Protein AF-A0A960JLI1-F1 (afdb_monomer_lite)

Structure (mmCIF, N/CA/C/O backbone):
data_AF-A0A960JLI1-F1
#
_entry.id   AF-A0A960JLI1-F1
#
loop_
_atom_site.group_PDB
_atom_site.id
_atom_site.type_symbol
_atom_site.label_atom_id
_atom_site.label_alt_id
_atom_site.label_comp_id
_atom_site.label_asym_id
_atom_site.label_entity_id
_atom_site.label_seq_id
_atom_site.pdbx_PDB_ins_code
_atom_site.Cartn_x
_atom_site.Cartn_y
_atom_site.Cartn_z
_atom_site.occupancy
_atom_site.B_iso_or_equiv
_atom_site.auth_seq_id
_atom_site.auth_comp_id
_atom_site.auth_asym_id
_atom_site.auth_atom_id
_atom_site.pdbx_PDB_model_num
ATOM 1 N N . GLN A 1 1 ? -18.432 -1.473 3.484 1.00 90.94 1 GLN A N 1
ATOM 2 C CA . GLN A 1 1 ? -17.005 -1.379 3.118 1.00 90.94 1 GLN A CA 1
ATOM 3 C C . GLN A 1 1 ? -16.657 0.097 3.051 1.00 90.94 1 GLN A C 1
ATOM 5 O O . GLN A 1 1 ? -17.501 0.868 2.609 1.00 90.94 1 GLN A O 1
ATOM 10 N N . PHE A 1 2 ? -15.477 0.480 3.522 1.00 97.31 2 PHE A N 1
ATOM 11 C CA . PHE A 1 2 ? -14.957 1.843 3.510 1.00 97.31 2 PHE A CA 1
ATOM 12 C C . PHE A 1 2 ? -13.487 1.799 3.083 1.00 97.31 2 PHE A C 1
ATOM 14 O O . PHE A 1 2 ? -12.751 0.930 3.547 1.00 97.31 2 PHE A O 1
ATOM 21 N N . VAL A 1 3 ? -13.070 2.697 2.192 1.00 97.75 3 VAL A N 1
ATOM 22 C CA . VAL A 1 3 ? -11.710 2.718 1.639 1.00 97.75 3 VAL A CA 1
ATOM 23 C C . VAL A 1 3 ? -11.075 4.068 1.936 1.00 97.75 3 VAL A C 1
ATOM 25 O O . VAL A 1 3 ? -11.608 5.099 1.538 1.00 97.75 3 VAL A O 1
ATOM 28 N N . PHE A 1 4 ? -9.930 4.050 2.612 1.00 97.62 4 PHE A N 1
ATOM 29 C CA . PHE A 1 4 ? -9.088 5.228 2.793 1.00 97.62 4 PHE A CA 1
ATOM 30 C C . PHE A 1 4 ? -8.114 5.312 1.617 1.00 97.62 4 PHE A C 1
ATOM 32 O O . PHE A 1 4 ? -7.241 4.457 1.507 1.00 97.62 4 PHE A O 1
ATOM 39 N N . THR A 1 5 ? -8.267 6.282 0.719 1.00 96.25 5 THR A N 1
ATOM 40 C CA . THR A 1 5 ? -7.408 6.442 -0.470 1.00 96.25 5 THR A CA 1
ATOM 41 C C . THR A 1 5 ? -6.316 7.482 -0.242 1.00 96.25 5 THR A C 1
ATOM 43 O O . THR A 1 5 ? -6.453 8.329 0.642 1.00 96.25 5 THR A O 1
ATOM 46 N N . GLU A 1 6 ? -5.245 7.416 -1.039 1.00 94.75 6 GLU A N 1
ATOM 47 C CA . GLU A 1 6 ? -4.133 8.381 -0.984 1.00 94.75 6 GLU A CA 1
ATOM 48 C C . GLU A 1 6 ? -3.463 8.450 0.401 1.00 94.75 6 GLU A C 1
ATOM 50 O O . GLU A 1 6 ? -3.043 9.499 0.879 1.00 94.75 6 GLU A O 1
ATOM 55 N N . GLN A 1 7 ? -3.412 7.311 1.099 1.00 94.38 7 GLN A N 1
ATOM 56 C CA . GLN A 1 7 ? -2.855 7.238 2.447 1.00 94.38 7 GLN A CA 1
ATOM 57 C C . GLN A 1 7 ? -1.467 6.594 2.462 1.00 94.38 7 GLN A C 1
ATOM 59 O O . GLN A 1 7 ? -1.176 5.667 1.703 1.00 94.38 7 GLN A O 1
ATOM 64 N N . GLY A 1 8 ? -0.647 7.019 3.424 1.00 92.50 8 GLY A N 1
ATOM 65 C CA . GLY A 1 8 ? 0.455 6.200 3.930 1.00 92.50 8 GLY A CA 1
ATOM 66 C C . GLY A 1 8 ? -0.058 5.036 4.787 1.00 92.50 8 GLY A C 1
ATOM 67 O O . GLY A 1 8 ? -1.233 4.980 5.155 1.00 92.50 8 GLY A O 1
ATOM 68 N N . THR A 1 9 ? 0.838 4.120 5.143 1.00 96.06 9 THR A N 1
ATOM 69 C CA . THR A 1 9 ? 0.504 2.929 5.949 1.00 96.06 9 THR A CA 1
ATOM 70 C C . THR A 1 9 ? 0.928 3.086 7.413 1.00 96.06 9 THR A C 1
ATOM 72 O O . THR A 1 9 ? 0.290 2.524 8.302 1.00 96.06 9 THR A O 1
ATOM 75 N N . ALA A 1 10 ? 1.948 3.906 7.695 1.00 95.44 10 ALA A N 1
ATOM 76 C CA . ALA A 1 10 ? 2.583 3.984 9.014 1.00 95.44 10 ALA A CA 1
ATOM 77 C C . ALA A 1 10 ? 1.676 4.414 10.178 1.00 95.44 10 ALA A C 1
ATOM 79 O O . ALA A 1 10 ? 1.891 3.981 11.307 1.00 95.44 10 ALA A O 1
ATOM 80 N N . TRP A 1 11 ? 0.668 5.251 9.929 1.00 95.62 11 TRP A N 1
ATOM 81 C CA . TRP A 1 11 ? -0.189 5.795 10.991 1.00 95.62 11 TRP A CA 1
ATOM 82 C C . TRP A 1 11 ? -1.106 4.739 11.623 1.00 95.62 11 TRP A C 1
ATOM 84 O O . TRP A 1 11 ? -1.532 4.875 12.768 1.00 95.62 11 TRP A O 1
ATOM 94 N N . LEU A 1 12 ? -1.439 3.692 10.869 1.00 97.00 12 LEU A N 1
ATOM 95 C CA . LEU A 1 12 ? -2.590 2.856 11.170 1.00 97.00 12 LEU A CA 1
ATOM 96 C C . LEU A 1 12 ? -2.368 1.869 12.331 1.00 97.00 12 LEU A C 1
ATOM 98 O O . LEU A 1 12 ? -3.254 1.801 13.187 1.00 97.00 12 LEU A O 1
ATOM 102 N N . PRO A 1 13 ? -1.250 1.115 12.425 1.00 96.75 13 PRO A N 1
ATOM 103 C CA . PRO A 1 13 ? -1.078 0.146 13.512 1.00 96.75 13 PRO A CA 1
ATOM 104 C C . PRO A 1 13 ? -1.131 0.784 14.906 1.00 96.75 13 PRO A C 1
ATOM 106 O O . PRO A 1 13 ? -1.788 0.263 15.814 1.00 96.75 13 PRO A O 1
ATOM 109 N N . GLU A 1 14 ? -0.475 1.936 15.071 1.00 96.75 14 GLU A N 1
ATOM 110 C CA . GLU A 1 14 ? -0.496 2.687 16.328 1.00 96.75 14 GLU A CA 1
ATOM 111 C C . GLU A 1 14 ? -1.895 3.242 16.609 1.00 96.75 14 GLU A C 1
ATOM 113 O O . GLU A 1 14 ? -2.407 3.084 17.719 1.00 96.75 14 GLU A O 1
ATOM 118 N N . GLU A 1 15 ? -2.550 3.832 15.603 1.00 97.38 15 GLU A N 1
ATOM 119 C CA . GLU A 1 15 ? -3.882 4.411 15.769 1.00 97.38 15 GLU A CA 1
ATOM 120 C C . GLU A 1 15 ? -4.916 3.362 16.182 1.00 97.38 15 GLU A C 1
ATOM 122 O O . GLU A 1 15 ? -5.662 3.572 17.136 1.00 97.38 15 GLU A O 1
ATOM 127 N N . ILE A 1 16 ? -4.939 2.205 15.518 1.00 96.56 16 ILE A N 1
ATOM 128 C CA . ILE A 1 16 ? -5.865 1.120 15.858 1.00 96.56 16 ILE A CA 1
ATOM 129 C C . ILE A 1 16 ? -5.610 0.617 17.280 1.00 96.56 16 ILE A C 1
ATOM 131 O O . ILE A 1 16 ? -6.558 0.457 18.049 1.00 96.56 16 ILE A O 1
ATOM 135 N N . THR A 1 17 ? -4.343 0.450 17.670 1.00 95.50 17 THR A N 1
ATOM 136 C CA . THR A 1 17 ? -3.976 0.054 19.039 1.00 95.50 17 THR A CA 1
ATOM 137 C C . THR A 1 17 ? -4.453 1.084 20.066 1.00 95.50 17 THR A C 1
ATOM 139 O O . THR A 1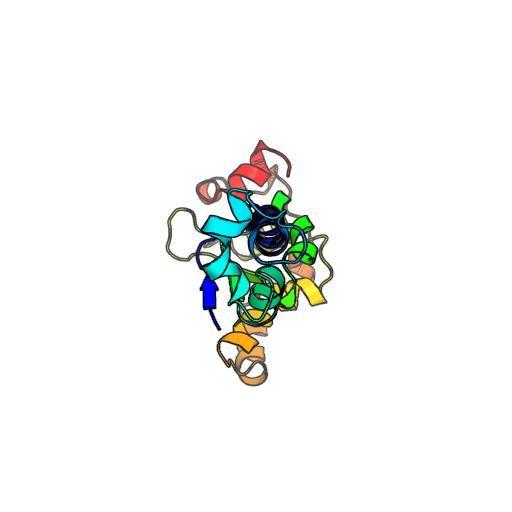 17 ? -5.019 0.730 21.104 1.00 95.50 17 THR A O 1
ATOM 142 N N . ARG A 1 18 ? -4.275 2.374 19.768 1.00 94.50 18 ARG A N 1
ATOM 143 C CA . ARG A 1 18 ? -4.712 3.482 20.620 1.00 94.50 18 ARG A CA 1
ATOM 144 C C . ARG A 1 18 ? -6.233 3.530 20.757 1.00 94.50 18 ARG A C 1
ATOM 146 O O . ARG A 1 18 ? -6.746 3.700 21.864 1.00 94.50 18 ARG A O 1
ATOM 153 N N . LEU A 1 19 ? -6.960 3.362 19.657 1.00 93.19 19 LEU A N 1
ATOM 154 C CA . LEU A 1 19 ? -8.421 3.348 19.655 1.00 93.19 19 LEU A CA 1
ATOM 155 C C . LEU A 1 19 ? -8.972 2.140 20.420 1.00 93.19 19 LEU A C 1
ATOM 157 O O . LEU A 1 19 ? -9.905 2.302 21.206 1.00 93.19 19 LEU A O 1
ATOM 161 N N . ASP A 1 20 ? -8.374 0.958 20.266 1.00 91.88 20 ASP A N 1
ATOM 162 C CA . ASP A 1 20 ? -8.728 -0.236 21.041 1.00 91.88 20 ASP A CA 1
ATOM 163 C C . ASP A 1 20 ? -8.491 -0.032 22.542 1.00 91.88 20 ASP A C 1
ATOM 165 O O . ASP A 1 20 ? -9.350 -0.388 23.356 1.00 91.88 20 ASP A O 1
ATOM 169 N N . TYR A 1 21 ? -7.367 0.590 22.917 1.00 88.12 21 TYR A N 1
ATOM 170 C CA . TYR A 1 21 ? -7.082 0.962 24.303 1.00 88.12 21 TYR A CA 1
ATOM 171 C C . TYR A 1 21 ? -8.176 1.870 24.873 1.00 88.12 21 TYR A C 1
ATOM 173 O O . TYR A 1 21 ? -8.720 1.576 25.939 1.00 88.12 21 TYR A O 1
ATOM 181 N N . TYR A 1 22 ? -8.545 2.943 24.166 1.00 84.88 22 TYR A N 1
ATOM 182 C CA . TYR A 1 22 ? -9.595 3.850 24.632 1.00 84.88 22 TYR A CA 1
ATOM 183 C C . TYR A 1 22 ? -10.969 3.189 24.650 1.00 84.88 22 TYR A C 1
ATOM 185 O O . TYR A 1 22 ? -11.717 3.385 25.603 1.00 84.88 22 TYR A O 1
ATOM 193 N N . HIS A 1 23 ? -11.300 2.365 23.660 1.00 85.38 23 HIS A N 1
ATOM 194 C CA . HIS A 1 23 ? -12.552 1.619 23.660 1.00 85.38 23 HIS A CA 1
ATOM 195 C C . HIS A 1 23 ? -12.655 0.706 24.894 1.00 85.38 23 HIS A C 1
ATOM 197 O O . HIS A 1 23 ? -13.663 0.739 25.597 1.00 85.38 23 HIS A O 1
ATOM 203 N N . LEU A 1 24 ? -11.591 -0.030 25.231 1.00 81.75 24 LEU A N 1
ATOM 204 C CA . LEU A 1 24 ? -11.543 -0.880 26.425 1.00 81.75 24 LEU A CA 1
ATOM 205 C C . LEU A 1 24 ? -11.571 -0.077 27.732 1.00 81.75 24 LEU A C 1
ATOM 207 O O . LEU A 1 24 ? -12.296 -0.425 28.667 1.00 81.75 24 LEU A O 1
ATOM 211 N N . ARG A 1 25 ? -10.770 0.990 27.812 1.00 75.81 25 ARG A N 1
ATOM 212 C CA . ARG A 1 25 ? -10.595 1.797 29.025 1.00 75.81 25 ARG A CA 1
ATOM 213 C C . ARG A 1 25 ? -11.822 2.648 29.345 1.00 75.81 25 ARG A C 1
ATOM 215 O O . ARG A 1 25 ? -12.136 2.816 30.521 1.00 75.81 25 ARG A O 1
ATOM 222 N N . LEU A 1 26 ? -12.481 3.189 28.320 1.00 75.38 26 LEU A N 1
ATOM 223 C CA . LEU A 1 26 ? -13.605 4.117 28.452 1.00 75.38 26 LEU A CA 1
ATOM 224 C C . LEU A 1 26 ? -14.965 3.414 28.348 1.00 75.38 26 LEU A C 1
ATOM 226 O O . LEU A 1 26 ? -15.888 3.789 29.059 1.00 75.38 26 LEU A O 1
ATOM 230 N N . GLY A 1 27 ? -15.101 2.414 27.475 1.00 68.62 27 GLY A N 1
ATOM 231 C CA . GLY A 1 27 ? -16.375 1.735 27.210 1.00 68.62 27 GLY A CA 1
ATOM 232 C C . GLY A 1 27 ? -16.605 0.440 27.997 1.00 68.62 27 GLY A C 1
ATOM 233 O O . GLY A 1 27 ? -17.714 -0.086 27.963 1.00 68.62 27 GLY A O 1
ATOM 234 N N . GLY A 1 28 ? -15.583 -0.096 28.678 1.00 64.81 28 GLY A N 1
ATOM 235 C CA . GLY A 1 28 ? -15.614 -1.427 29.296 1.00 64.81 28 GLY A CA 1
ATOM 236 C C . GLY A 1 28 ? -15.447 -1.460 30.821 1.00 64.81 28 GLY A C 1
ATOM 237 O O . GLY A 1 28 ? -15.396 -0.440 31.505 1.00 64.81 28 GLY A O 1
ATOM 238 N N . SER A 1 29 ? -15.287 -2.674 31.360 1.00 58.06 29 SER A N 1
ATOM 239 C CA . SER A 1 29 ? -15.117 -2.988 32.793 1.00 58.06 29 SER A CA 1
ATOM 240 C C . SER A 1 29 ? -13.858 -2.402 33.455 1.00 58.06 29 SER A C 1
ATOM 242 O O . SER A 1 29 ? -13.622 -2.638 34.637 1.00 58.06 29 SER A O 1
ATOM 244 N N . GLY A 1 30 ? -13.025 -1.678 32.701 1.00 57.56 30 GLY A N 1
ATOM 245 C CA . GLY A 1 30 ? -11.838 -0.988 33.204 1.00 57.56 30 GLY A CA 1
ATOM 246 C C . GLY A 1 30 ? -12.124 0.391 33.806 1.00 57.56 30 GLY A C 1
ATOM 247 O O . GLY A 1 30 ? -11.269 0.921 34.519 1.00 57.56 30 GLY A O 1
ATOM 248 N N . ALA A 1 31 ? -13.294 0.982 33.548 1.00 62.25 31 ALA A N 1
ATOM 249 C CA . ALA A 1 31 ? -13.665 2.271 34.119 1.00 62.25 31 ALA A CA 1
ATOM 250 C C . ALA A 1 31 ? -14.010 2.116 35.611 1.00 62.25 31 ALA A C 1
ATOM 252 O O . ALA A 1 31 ? -14.944 1.406 35.984 1.00 62.25 31 ALA A O 1
ATOM 253 N N . ALA A 1 32 ? -13.253 2.788 36.481 1.00 63.06 32 ALA A N 1
ATOM 254 C CA . ALA A 1 32 ? -13.592 2.856 37.896 1.00 63.06 32 ALA A CA 1
ATOM 255 C C . ALA A 1 32 ? -14.796 3.789 38.092 1.00 63.06 32 ALA A C 1
ATOM 257 O O . ALA A 1 32 ? -14.878 4.854 37.475 1.00 63.06 32 ALA A O 1
ATOM 258 N N . SER A 1 33 ? -15.720 3.411 38.978 1.00 64.38 33 SER A N 1
ATOM 259 C CA . SER A 1 33 ? -16.857 4.268 39.329 1.00 64.38 33 SER A CA 1
ATOM 260 C C . SER A 1 33 ? -16.371 5.656 39.770 1.00 64.38 33 SER A C 1
ATOM 262 O O . SER A 1 33 ? -15.496 5.767 40.629 1.00 64.38 33 SER A O 1
ATOM 264 N N . GLY A 1 34 ? -16.920 6.714 39.163 1.00 65.94 34 GLY A N 1
ATOM 265 C CA . GLY A 1 34 ? -16.569 8.108 39.460 1.00 65.94 34 GLY A CA 1
ATOM 266 C C . GLY A 1 34 ? -15.407 8.694 38.650 1.00 65.94 34 GLY A C 1
ATOM 267 O O . GLY A 1 34 ? -15.111 9.878 38.810 1.00 65.94 34 GLY A O 1
ATOM 268 N N . SER A 1 35 ? -14.774 7.920 37.768 1.00 69.94 35 SER A N 1
ATOM 269 C CA . SER A 1 35 ? -13.723 8.428 36.886 1.00 69.94 35 SER A CA 1
ATOM 270 C C . SER A 1 35 ? -14.298 9.235 35.704 1.00 69.94 35 SER A C 1
ATOM 272 O O . SER A 1 35 ? -15.498 9.170 35.412 1.00 69.94 35 SER A O 1
ATOM 274 N N . GLN A 1 36 ? -13.462 10.019 35.012 1.00 63.69 36 GLN A N 1
ATOM 275 C CA . GLN A 1 36 ? -13.901 10.748 33.809 1.00 63.69 36 GLN A CA 1
ATOM 276 C C . GLN A 1 36 ? -14.341 9.773 32.707 1.00 63.69 36 GLN A C 1
ATOM 278 O O . GLN A 1 36 ? -15.317 10.010 32.003 1.00 63.69 36 GLN A O 1
ATOM 283 N N . GLU A 1 37 ? -13.668 8.632 32.622 1.00 67.62 37 GLU A N 1
ATOM 284 C CA . GLU A 1 37 ? -13.940 7.536 31.699 1.00 67.62 37 GLU A CA 1
ATOM 285 C C . GLU A 1 37 ? -15.368 6.993 31.846 1.00 67.62 37 GLU A C 1
ATOM 287 O O . GLU A 1 37 ? -16.065 6.844 30.846 1.00 67.62 37 GLU A O 1
ATOM 292 N N . ALA A 1 38 ? -15.858 6.826 33.081 1.00 64.44 38 ALA A N 1
ATOM 293 C CA . ALA A 1 38 ? -17.241 6.422 33.345 1.00 64.44 38 ALA A CA 1
ATOM 294 C C . ALA A 1 38 ? -18.285 7.480 32.924 1.00 64.44 38 ALA A C 1
ATOM 296 O O . ALA A 1 38 ? -19.451 7.145 32.731 1.00 64.44 38 ALA A O 1
ATOM 297 N N . ARG A 1 39 ? -17.888 8.756 32.787 1.00 67.00 39 ARG A N 1
ATOM 298 C CA . ARG A 1 39 ? -18.775 9.865 32.383 1.00 67.00 39 ARG A CA 1
ATOM 299 C C . ARG A 1 39 ? -18.763 10.147 30.881 1.00 67.00 39 ARG A C 1
ATOM 301 O O . ARG A 1 39 ? -19.789 10.550 30.347 1.00 67.00 39 ARG A O 1
ATOM 308 N N . PHE A 1 40 ? -17.629 9.957 30.206 1.00 69.19 40 PHE A N 1
ATOM 309 C CA . PHE A 1 40 ? -17.462 10.282 28.780 1.00 69.19 40 PHE A CA 1
ATOM 310 C C . PHE A 1 40 ? -17.427 9.047 27.862 1.00 69.19 40 PHE A C 1
ATOM 312 O O . PHE A 1 40 ? -17.455 9.187 26.642 1.00 69.19 40 PHE A O 1
ATOM 319 N N . GLY A 1 41 ? -17.384 7.837 28.427 1.00 67.56 41 GLY A N 1
ATOM 320 C CA . GLY A 1 41 ? -17.269 6.579 27.688 1.00 67.56 41 GLY A CA 1
ATOM 321 C C . GLY A 1 41 ? -18.583 5.942 27.227 1.00 67.56 41 GLY A C 1
ATOM 322 O O . GLY A 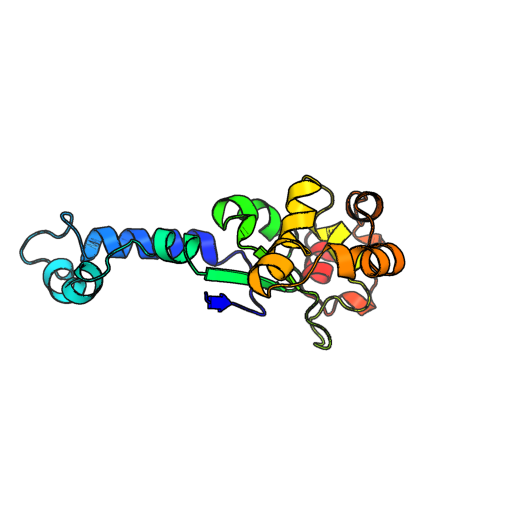1 41 ? -18.540 4.937 26.521 1.00 67.56 41 GLY A O 1
ATOM 323 N N . GLU A 1 42 ? -19.748 6.510 27.568 1.00 69.69 42 GLU A N 1
ATOM 324 C CA . GLU A 1 42 ? -21.060 5.914 27.248 1.00 69.69 42 GLU A CA 1
ATOM 325 C C . GLU A 1 42 ? -21.220 5.633 25.744 1.00 69.69 42 GLU A C 1
ATOM 327 O O . GLU A 1 42 ? -21.674 4.561 25.351 1.00 69.69 42 GLU A O 1
ATOM 332 N N . ALA A 1 43 ? -20.790 6.567 24.890 1.00 72.00 43 ALA A N 1
ATOM 333 C CA . ALA A 1 43 ? -20.844 6.396 23.440 1.00 72.00 43 ALA A CA 1
ATOM 334 C C . ALA A 1 43 ? -19.971 5.226 22.950 1.00 72.00 43 ALA A C 1
ATOM 336 O O . ALA A 1 43 ? -20.353 4.531 22.011 1.00 72.00 43 ALA A O 1
ATOM 337 N N . LEU A 1 44 ? -18.831 4.976 23.603 1.00 76.00 44 LEU A N 1
ATOM 338 C CA . LEU A 1 44 ? -17.917 3.885 23.257 1.00 76.00 44 LEU A CA 1
ATOM 339 C C . LEU A 1 44 ? -18.444 2.527 23.729 1.00 76.00 44 LEU A C 1
ATOM 341 O O . LEU A 1 44 ? -18.273 1.543 23.015 1.00 76.00 44 LEU A O 1
ATOM 345 N N . GLY A 1 45 ? -19.144 2.482 24.867 1.00 70.62 45 GLY A N 1
ATOM 346 C CA . GLY A 1 45 ? -19.816 1.276 25.365 1.00 70.62 45 GLY A CA 1
ATOM 347 C C . GLY A 1 45 ? -21.012 0.820 24.515 1.00 70.62 45 GLY A C 1
ATOM 348 O O . GLY A 1 45 ? -21.476 -0.306 24.661 1.00 70.62 45 GLY A O 1
ATOM 349 N N . ARG A 1 46 ? -21.512 1.669 23.603 1.00 81.19 46 ARG A N 1
ATOM 350 C CA . ARG A 1 46 ? -22.574 1.317 22.639 1.00 81.19 46 ARG A CA 1
ATOM 351 C C . ARG A 1 46 ? -22.049 0.636 21.373 1.00 81.19 46 ARG A C 1
ATOM 353 O O . ARG A 1 46 ? -22.850 0.144 20.578 1.00 81.19 46 ARG A O 1
ATOM 360 N N . LEU A 1 47 ? -20.736 0.638 21.147 1.00 87.00 47 LEU A N 1
ATOM 361 C CA . LEU A 1 47 ? -20.140 -0.042 20.002 1.00 87.00 47 LEU A CA 1
ATOM 362 C C . LEU A 1 47 ? -20.164 -1.555 20.229 1.00 87.00 47 LEU A C 1
ATOM 364 O O . LEU A 1 47 ? -19.794 -2.042 21.292 1.00 87.00 47 LEU A O 1
ATOM 368 N N . SER A 1 48 ? -20.593 -2.301 19.212 1.00 90.19 48 SER A N 1
ATOM 369 C CA . SER A 1 48 ? -20.717 -3.761 19.297 1.00 90.19 48 SER A CA 1
ATOM 370 C C . SER A 1 48 ? -19.387 -4.496 19.118 1.00 90.19 48 SER A C 1
ATOM 372 O O . SER A 1 48 ? -19.327 -5.694 19.366 1.00 90.19 48 SER A O 1
ATOM 374 N N . LEU A 1 49 ? -18.372 -3.809 18.593 1.00 92.50 49 LEU A N 1
ATOM 375 C CA . LEU A 1 49 ? -17.045 -4.327 18.277 1.00 92.50 49 LEU A CA 1
ATOM 376 C C . LEU A 1 49 ? -15.990 -3.285 18.665 1.00 92.50 49 LEU A C 1
ATOM 378 O O . LEU A 1 49 ? -16.282 -2.085 18.720 1.00 92.50 49 LEU A O 1
ATOM 382 N N . LYS A 1 50 ? -14.755 -3.737 18.862 1.00 93.25 50 LYS A N 1
ATOM 383 C CA . LYS A 1 50 ? -13.589 -2.867 18.997 1.00 93.25 50 LYS A CA 1
ATOM 384 C C . LYS A 1 50 ? -13.256 -2.189 17.660 1.00 93.25 50 LYS A C 1
ATOM 386 O O . LYS A 1 50 ? -13.581 -2.718 16.592 1.00 93.25 50 LYS A O 1
ATOM 391 N N . PRO A 1 51 ? -12.577 -1.033 17.682 1.00 95.00 51 PRO A N 1
ATOM 392 C CA . PRO A 1 51 ? -12.061 -0.383 16.478 1.00 95.00 51 PRO A CA 1
ATOM 393 C C . PRO A 1 51 ? -11.278 -1.316 15.535 1.00 95.00 51 PRO A C 1
ATOM 395 O O . PRO A 1 51 ? -11.555 -1.316 14.334 1.00 95.00 51 PRO A O 1
ATOM 398 N N . SER A 1 52 ? -10.384 -2.163 16.054 1.00 96.69 52 SER A N 1
ATOM 399 C CA . SER A 1 52 ? -9.636 -3.157 15.262 1.00 96.69 52 SER A CA 1
ATOM 400 C C . SER A 1 52 ? -10.534 -4.185 14.563 1.00 96.69 52 SER A C 1
ATOM 402 O O . SER A 1 52 ? -10.310 -4.546 13.408 1.00 96.69 52 SER A O 1
ATOM 404 N N . GLU A 1 53 ? -11.603 -4.621 15.222 1.00 96.75 53 GLU A N 1
ATOM 405 C CA . GLU A 1 53 ? -12.575 -5.560 14.659 1.00 96.75 53 GLU A CA 1
ATOM 406 C C . GLU A 1 53 ? -13.423 -4.894 13.569 1.00 96.75 53 GLU A C 1
ATOM 408 O O . GLU A 1 53 ? -13.718 -5.504 12.538 1.00 96.75 53 GLU A O 1
ATOM 413 N N . TYR A 1 54 ? -13.783 -3.618 13.742 1.00 97.19 54 TYR A N 1
ATOM 414 C CA . TYR A 1 54 ? -14.409 -2.855 12.666 1.00 97.19 54 TYR A CA 1
ATOM 415 C C . TYR A 1 54 ? -13.465 -2.672 11.477 1.00 97.19 54 TYR A C 1
ATOM 417 O O . TYR A 1 54 ? -13.923 -2.855 10.346 1.00 97.19 54 TYR A O 1
ATOM 425 N N . TRP A 1 55 ? -12.184 -2.367 11.714 1.00 97.81 55 TRP A N 1
ATOM 426 C CA . TRP A 1 55 ? -11.165 -2.290 10.665 1.00 97.81 55 TRP A CA 1
ATOM 427 C C . TRP A 1 55 ? -11.112 -3.593 9.863 1.00 97.81 55 TRP A C 1
ATOM 429 O O . TRP A 1 55 ? -11.389 -3.594 8.662 1.00 97.81 55 TRP A O 1
ATOM 439 N N . ALA A 1 56 ? -10.886 -4.714 10.553 1.00 96.38 56 ALA A N 1
ATOM 440 C CA . ALA A 1 56 ? -10.792 -6.036 9.946 1.00 96.38 56 ALA A CA 1
ATOM 441 C C . ALA A 1 56 ? -12.066 -6.437 9.187 1.00 96.38 56 ALA A C 1
ATOM 443 O O . ALA A 1 56 ? -11.992 -7.151 8.187 1.00 96.38 56 ALA A O 1
ATOM 444 N N . ARG A 1 57 ? -13.245 -5.985 9.628 1.00 96.44 57 ARG A N 1
ATOM 445 C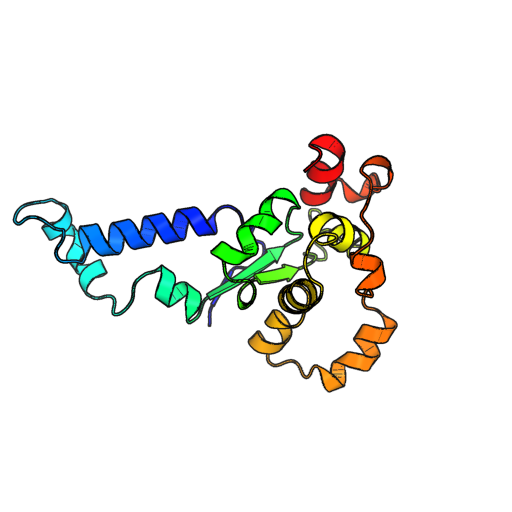 CA . ARG A 1 57 ? -14.520 -6.325 8.988 1.00 96.44 57 ARG A CA 1
ATOM 446 C C . ARG A 1 57 ? -14.783 -5.541 7.704 1.00 96.44 57 ARG A C 1
ATOM 448 O O . ARG A 1 57 ? -15.373 -6.089 6.771 1.00 96.44 57 ARG A O 1
ATOM 455 N N . GLN A 1 58 ? -14.471 -4.244 7.674 1.00 96.25 58 GLN A N 1
ATOM 456 C CA . GLN A 1 58 ? -15.064 -3.362 6.660 1.00 96.25 58 GLN A CA 1
ATOM 457 C C . GLN A 1 58 ? -14.187 -2.227 6.136 1.00 96.25 58 GLN A C 1
ATOM 459 O O . GLN A 1 58 ? -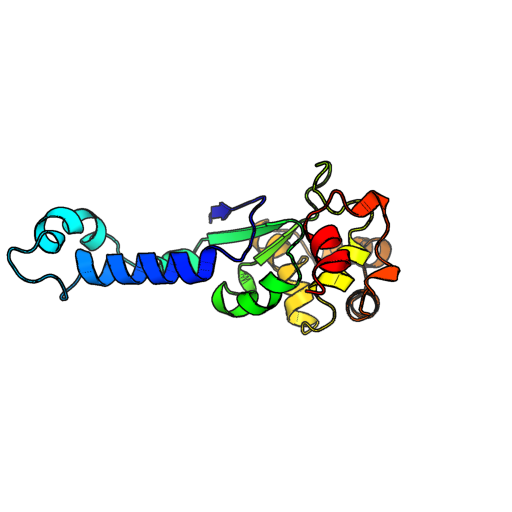14.686 -1.485 5.290 1.00 96.25 58 GLN A O 1
ATOM 464 N N . CYS A 1 59 ? -12.952 -2.068 6.602 1.00 98.19 59 CYS A N 1
ATOM 465 C CA . CYS A 1 59 ? -12.065 -1.004 6.136 1.00 98.19 59 CYS A CA 1
ATOM 466 C C . CYS A 1 59 ? -11.000 -1.552 5.183 1.00 98.19 59 CYS A C 1
ATOM 468 O O . CYS A 1 59 ? -10.601 -2.703 5.297 1.00 98.19 59 CYS A O 1
ATOM 470 N N . GLN A 1 60 ? -10.551 -0.735 4.237 1.00 98.31 60 GLN A N 1
ATOM 471 C CA . GLN A 1 60 ? -9.440 -1.033 3.333 1.00 98.31 60 GLN A CA 1
ATOM 472 C C . GLN A 1 60 ? -8.545 0.207 3.224 1.00 98.31 60 GLN A C 1
ATOM 474 O O . GLN A 1 60 ? -9.022 1.337 3.367 1.00 98.31 60 GLN A O 1
ATOM 479 N N . LEU A 1 61 ? -7.266 -0.004 2.935 1.00 98.12 61 LEU A N 1
ATOM 480 C CA . LEU A 1 61 ? -6.258 1.037 2.784 1.00 98.12 61 LEU A CA 1
ATOM 481 C C . LEU A 1 61 ? -5.767 1.083 1.336 1.00 98.12 61 LEU A C 1
ATOM 483 O O . LEU A 1 61 ? -5.078 0.175 0.886 1.00 98.12 61 LEU A O 1
ATOM 487 N N . GLY A 1 62 ? -6.091 2.150 0.617 1.00 97.62 62 GLY A N 1
ATOM 488 C CA . GLY A 1 62 ? -5.441 2.528 -0.633 1.00 97.62 62 GLY A CA 1
ATOM 489 C C . GLY A 1 62 ? -4.087 3.172 -0.341 1.00 97.62 62 GLY A C 1
ATOM 490 O O . GLY A 1 62 ? -4.005 4.396 -0.218 1.00 97.62 62 GLY A O 1
ATOM 491 N N . SER A 1 63 ? -3.045 2.350 -0.208 1.00 96.81 63 SER A N 1
ATOM 492 C CA . SER A 1 63 ? -1.688 2.819 0.058 1.00 96.81 63 SER A CA 1
ATOM 493 C C . SER A 1 63 ? -1.031 3.292 -1.235 1.00 96.81 63 SER A C 1
ATOM 495 O O . SER A 1 63 ? -0.587 2.493 -2.065 1.00 96.81 63 SER A O 1
ATOM 497 N N . SER A 1 64 ? -1.016 4.608 -1.421 1.00 93.62 64 SER A N 1
ATOM 498 C CA . SER A 1 64 ? -0.464 5.221 -2.629 1.00 93.62 64 SER A CA 1
ATOM 499 C C . SER A 1 64 ? 1.049 5.245 -2.541 1.00 93.62 64 SER A C 1
ATOM 501 O O . SER A 1 64 ? 1.592 5.663 -1.521 1.00 93.62 64 SER A O 1
ATOM 503 N N . PHE A 1 65 ? 1.699 4.702 -3.575 1.00 92.75 65 PHE A N 1
ATOM 504 C CA . PHE A 1 65 ? 3.150 4.575 -3.692 1.00 92.75 65 PHE A CA 1
ATOM 505 C C . PHE A 1 65 ? 3.815 4.199 -2.356 1.00 92.75 65 PHE A C 1
ATOM 507 O O . PHE A 1 65 ? 4.760 4.853 -1.929 1.00 92.75 65 PHE A O 1
ATOM 514 N N . ILE A 1 66 ? 3.322 3.134 -1.701 1.00 96.44 66 ILE A N 1
ATOM 515 C CA . ILE A 1 66 ? 3.789 2.709 -0.368 1.00 96.44 66 ILE A CA 1
ATOM 516 C C . ILE A 1 66 ? 5.317 2.781 -0.249 1.00 96.44 66 ILE A C 1
ATOM 518 O O . ILE A 1 66 ? 6.046 2.301 -1.125 1.00 96.44 66 ILE A O 1
ATOM 522 N N . ARG A 1 67 ? 5.814 3.423 0.812 1.00 95.50 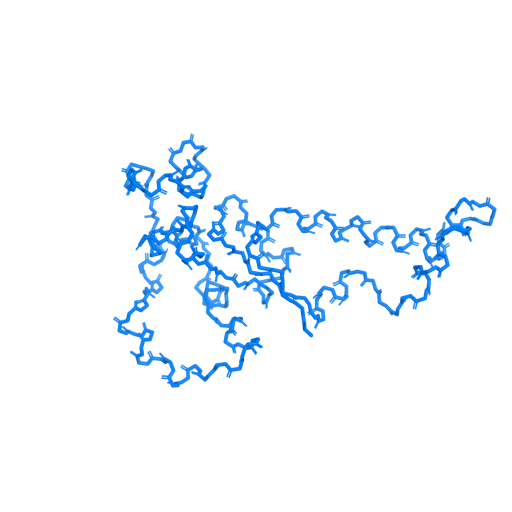67 ARG A N 1
ATOM 523 C CA . ARG A 1 67 ? 7.258 3.536 1.039 1.00 95.50 67 ARG A CA 1
ATOM 524 C C . ARG A 1 67 ? 7.800 2.200 1.520 1.00 95.50 67 ARG A C 1
ATOM 526 O O . ARG A 1 67 ? 7.124 1.493 2.266 1.00 95.50 67 ARG A O 1
ATOM 533 N N . ARG A 1 68 ? 9.040 1.877 1.154 1.00 95.88 68 ARG A N 1
ATOM 534 C CA . ARG A 1 68 ? 9.683 0.617 1.548 1.00 95.88 68 ARG A CA 1
ATOM 535 C C . ARG A 1 68 ? 9.688 0.413 3.067 1.00 95.88 68 ARG A C 1
ATOM 537 O O . ARG A 1 68 ? 9.278 -0.648 3.527 1.00 95.88 68 ARG A O 1
ATOM 544 N N . ALA A 1 69 ? 9.987 1.460 3.838 1.00 95.62 69 ALA A N 1
ATOM 545 C CA . ALA A 1 69 ? 9.926 1.437 5.303 1.00 95.62 69 ALA A CA 1
ATOM 546 C C . ALA A 1 69 ? 8.538 1.094 5.889 1.00 95.62 69 ALA A C 1
ATOM 548 O O . ALA A 1 69 ? 8.436 0.688 7.044 1.00 95.62 69 ALA A O 1
ATOM 549 N N . GLU A 1 70 ? 7.455 1.242 5.120 1.00 96.62 70 GLU A N 1
ATOM 550 C CA . GLU A 1 70 ? 6.091 0.944 5.569 1.00 96.62 70 GLU A CA 1
ATOM 551 C C . GLU A 1 70 ? 5.647 -0.490 5.243 1.00 96.62 70 GLU A C 1
ATOM 553 O O . GLU A 1 70 ? 4.720 -1.007 5.866 1.00 96.62 70 GLU A O 1
ATOM 558 N N . VAL A 1 71 ? 6.314 -1.164 4.304 1.00 97.69 71 VAL A N 1
ATOM 559 C CA . VAL A 1 71 ? 5.994 -2.538 3.882 1.00 97.69 71 VAL A CA 1
ATOM 560 C C . VAL A 1 71 ? 6.094 -3.569 5.021 1.00 97.69 71 VAL A C 1
ATOM 562 O O . VAL A 1 71 ? 5.251 -4.473 5.073 1.00 97.69 71 VAL A O 1
ATOM 565 N N . PRO A 1 72 ? 7.030 -3.463 5.987 1.00 97.38 72 PRO A N 1
ATOM 566 C CA . PRO A 1 72 ? 7.037 -4.330 7.167 1.00 97.38 72 PRO A CA 1
ATOM 567 C C . PRO A 1 72 ? 5.759 -4.253 8.017 1.00 97.38 72 PRO A C 1
ATOM 569 O O . PRO A 1 72 ? 5.435 -5.209 8.713 1.00 97.38 72 PRO A O 1
ATOM 572 N N . LEU A 1 73 ? 4.992 -3.159 7.939 1.00 97.62 73 LEU A N 1
ATOM 573 C CA . LEU A 1 73 ? 3.765 -2.971 8.723 1.00 97.62 73 LEU A CA 1
ATOM 574 C C . LEU A 1 73 ? 2.550 -3.706 8.140 1.00 97.62 73 LEU A C 1
ATOM 576 O O . LEU A 1 73 ? 1.500 -3.756 8.783 1.00 97.62 73 LEU A O 1
ATOM 580 N N . ARG A 1 74 ? 2.668 -4.284 6.937 1.00 98.06 74 ARG A N 1
ATOM 581 C CA . ARG A 1 74 ? 1.546 -4.898 6.206 1.00 98.06 74 ARG A CA 1
ATOM 582 C C . ARG A 1 74 ? 0.810 -5.983 6.989 1.00 98.06 74 ARG A C 1
ATOM 584 O O . ARG A 1 74 ? -0.407 -6.084 6.878 1.00 98.06 74 ARG A O 1
ATOM 591 N N . GLU A 1 75 ? 1.521 -6.760 7.805 1.00 97.19 75 GLU A N 1
ATOM 592 C CA . GLU A 1 75 ? 0.912 -7.805 8.634 1.00 97.19 75 GLU A CA 1
ATOM 593 C C . GLU A 1 75 ? 0.046 -7.201 9.742 1.00 97.19 75 GLU A C 1
ATOM 595 O O . GLU A 1 75 ? -1.081 -7.641 9.951 1.00 97.19 75 GLU A O 1
ATOM 600 N N . ALA A 1 76 ? 0.533 -6.143 10.398 1.00 96.88 76 ALA A N 1
ATOM 601 C CA . ALA A 1 76 ? -0.211 -5.439 11.441 1.00 96.88 76 ALA A CA 1
ATOM 602 C C . ALA A 1 76 ? -1.447 -4.710 10.887 1.00 96.88 76 ALA A C 1
ATOM 604 O O . ALA A 1 76 ? -2.454 -4.578 11.579 1.00 96.88 76 ALA A O 1
ATOM 605 N N . VAL A 1 77 ? -1.384 -4.248 9.635 1.00 97.56 77 VAL A N 1
ATOM 606 C CA . VAL A 1 77 ? -2.521 -3.636 8.927 1.00 97.56 77 VAL A CA 1
ATOM 607 C C . VAL A 1 77 ? -3.516 -4.677 8.397 1.00 97.56 77 VAL A C 1
ATOM 609 O O . VAL A 1 77 ? -4.715 -4.394 8.297 1.00 97.56 77 VAL A O 1
ATOM 612 N N . GLY A 1 78 ? -3.032 -5.874 8.077 1.00 97.69 78 GLY A N 1
ATOM 613 C CA . GLY A 1 78 ? -3.751 -6.906 7.340 1.00 97.69 78 GLY A CA 1
ATOM 614 C C . GLY A 1 78 ? -3.438 -6.819 5.848 1.00 97.69 78 GLY A C 1
ATOM 615 O O . GLY A 1 78 ? -3.873 -5.894 5.157 1.00 97.69 78 GLY A O 1
ATOM 616 N N . ILE A 1 79 ? -2.705 -7.809 5.333 1.00 98.38 79 ILE A N 1
ATOM 617 C CA . ILE A 1 79 ? -2.290 -7.890 3.923 1.00 98.38 79 ILE A CA 1
ATOM 618 C C . ILE A 1 79 ? -3.505 -7.825 2.999 1.00 98.38 79 ILE A C 1
ATOM 620 O O . ILE A 1 79 ? -3.465 -7.167 1.966 1.00 98.38 79 ILE A O 1
ATOM 624 N N . GLU A 1 80 ? -4.619 -8.448 3.380 1.00 97.81 80 GLU A N 1
ATOM 625 C CA . GLU A 1 80 ? -5.860 -8.479 2.611 1.00 97.81 80 GLU A CA 1
ATOM 626 C C . GLU A 1 80 ? -6.635 -7.147 2.626 1.00 97.81 80 GLU A C 1
ATOM 628 O O . GLU A 1 80 ? -7.692 -7.044 1.996 1.00 97.81 80 GLU A O 1
ATOM 633 N N . ARG A 1 81 ? -6.144 -6.147 3.371 1.00 97.94 81 ARG A N 1
ATOM 634 C CA . ARG A 1 81 ? -6.724 -4.801 3.499 1.00 97.94 81 ARG A CA 1
ATOM 635 C C . ARG A 1 81 ? -5.962 -3.738 2.729 1.00 97.94 81 ARG A C 1
ATOM 637 O O . ARG A 1 81 ? -6.513 -2.663 2.508 1.00 97.94 81 ARG A O 1
ATOM 644 N N . ILE A 1 82 ? -4.730 -4.021 2.318 1.00 98.44 82 ILE A N 1
ATOM 645 C CA . ILE A 1 82 ? -3.887 -3.071 1.592 1.00 98.44 82 ILE A CA 1
ATOM 646 C C . ILE A 1 82 ? -4.155 -3.188 0.095 1.00 98.44 82 ILE A C 1
ATOM 648 O O . ILE A 1 82 ? -4.185 -4.278 -0.468 1.00 98.44 82 ILE A O 1
ATOM 652 N N . MET A 1 83 ? -4.329 -2.050 -0.558 1.00 98.31 83 MET A N 1
ATOM 653 C CA . MET A 1 83 ? -4.420 -1.907 -2.002 1.00 98.31 83 MET A CA 1
ATOM 654 C C . MET A 1 83 ? -3.380 -0.876 -2.426 1.00 98.31 83 MET A C 1
ATOM 656 O O . MET A 1 83 ? -3.468 0.281 -2.025 1.00 98.31 83 MET A O 1
ATOM 660 N N . TRP A 1 84 ? -2.384 -1.283 -3.203 1.00 98.19 84 TRP A N 1
ATOM 661 C CA . TRP A 1 84 ? -1.411 -0.356 -3.773 1.00 98.19 84 TRP A CA 1
ATOM 662 C C . TRP A 1 84 ? -2.072 0.527 -4.841 1.00 98.19 84 TRP A C 1
ATOM 664 O O . TRP A 1 84 ? -2.944 0.073 -5.584 1.00 98.19 84 TRP A O 1
ATOM 674 N N . GLY A 1 85 ? -1.632 1.780 -4.939 1.00 96.31 85 GLY A N 1
ATOM 675 C CA . GLY A 1 85 ? -2.006 2.689 -6.019 1.00 96.31 85 GLY A CA 1
ATOM 676 C C . GLY A 1 85 ? -0.818 3.519 -6.491 1.00 96.31 85 GLY A C 1
ATOM 677 O O . GLY A 1 85 ? 0.033 3.896 -5.690 1.00 96.31 85 GLY A O 1
ATOM 678 N N . SER A 1 86 ? -0.755 3.823 -7.788 1.00 96.00 86 SER A N 1
ATOM 679 C CA . SER A 1 86 ? 0.287 4.699 -8.350 1.00 96.00 86 SER A CA 1
ATOM 680 C C . SER A 1 86 ? 0.025 6.189 -8.135 1.00 96.00 86 SER A C 1
ATOM 682 O O . SER A 1 86 ? 0.945 6.989 -8.299 1.00 96.00 86 SER A O 1
ATOM 684 N N . ASP A 1 87 ? -1.225 6.527 -7.813 1.00 95.50 87 ASP A N 1
ATOM 685 C CA . ASP A 1 87 ? -1.754 7.886 -7.695 1.00 95.50 87 ASP A CA 1
ATOM 686 C C . ASP A 1 87 ? -1.629 8.723 -8.981 1.00 95.50 87 ASP A C 1
ATOM 688 O O . ASP A 1 87 ? -1.331 9.911 -8.983 1.00 95.50 87 ASP A O 1
ATOM 692 N N . PHE A 1 88 ? -1.817 8.091 -10.140 1.00 94.56 88 PHE A N 1
ATOM 693 C CA . PHE A 1 88 ? -1.848 8.814 -11.410 1.00 94.56 88 PHE A CA 1
ATOM 694 C C . PHE A 1 88 ? -3.096 9.720 -11.514 1.00 94.56 88 PHE A C 1
ATOM 696 O O . PHE A 1 88 ? -4.199 9.234 -11.251 1.00 94.56 88 PHE A O 1
ATOM 703 N N . PRO A 1 89 ? -2.983 10.974 -12.010 1.00 95.56 89 PRO A N 1
ATOM 704 C CA . PRO A 1 89 ? -1.800 11.632 -12.579 1.00 95.56 89 PRO A CA 1
ATOM 705 C C . PRO A 1 89 ? -1.118 12.631 -11.626 1.00 95.56 89 PRO A C 1
ATOM 707 O O . PRO A 1 89 ? -0.527 13.605 -12.100 1.00 95.56 89 PRO A O 1
ATOM 710 N N . HIS A 1 90 ? -1.241 12.450 -10.311 1.00 96.19 90 HIS A N 1
ATOM 711 C CA . HIS A 1 90 ? -0.695 13.384 -9.331 1.00 96.19 90 HIS A CA 1
ATOM 712 C C . HIS A 1 90 ? 0.829 13.530 -9.468 1.00 96.19 90 HIS A C 1
ATOM 714 O O . HIS A 1 90 ? 1.528 12.623 -9.932 1.00 96.19 90 HIS A O 1
ATOM 720 N N . LEU A 1 91 ? 1.349 14.705 -9.097 1.00 93.06 91 LEU A N 1
ATOM 721 C CA . LEU A 1 91 ? 2.769 15.028 -9.269 1.00 93.06 91 LEU A CA 1
ATOM 722 C C . LEU A 1 91 ? 3.640 14.190 -8.331 1.00 93.06 91 LEU A C 1
ATOM 724 O O . LEU A 1 91 ? 4.721 13.764 -8.715 1.00 93.06 91 LEU A O 1
ATOM 728 N N . GLU A 1 92 ? 3.153 13.936 -7.128 1.00 93.88 92 GLU A N 1
ATOM 729 C CA . GLU A 1 92 ? 3.726 13.067 -6.107 1.00 93.88 92 GLU A CA 1
ATOM 730 C C . GLU A 1 92 ? 3.591 11.571 -6.433 1.00 93.88 92 GLU A C 1
ATOM 732 O O . GLU A 1 92 ? 4.263 10.750 -5.812 1.00 93.88 92 GLU A O 1
ATOM 737 N N . GLY A 1 93 ? 2.753 11.203 -7.407 1.00 95.75 93 GLY A N 1
ATOM 738 C CA . GLY A 1 93 ? 2.541 9.819 -7.815 1.00 95.75 93 GLY A CA 1
ATOM 739 C C . GLY A 1 93 ? 3.790 9.173 -8.423 1.00 95.75 93 GLY A C 1
ATOM 740 O O . GLY A 1 93 ? 4.728 9.836 -8.873 1.00 95.75 93 GLY A O 1
ATOM 741 N N . CYS A 1 94 ? 3.801 7.839 -8.494 1.00 96.56 94 CYS A N 1
ATOM 742 C CA . CYS A 1 94 ? 4.958 7.089 -8.997 1.00 96.56 94 CYS A CA 1
ATOM 743 C C . CYS A 1 94 ? 4.938 6.830 -10.513 1.00 96.56 94 CYS A C 1
ATOM 745 O O . CYS A 1 94 ? 5.876 6.243 -11.048 1.00 96.56 94 CYS A O 1
ATOM 747 N N . TRP A 1 95 ? 3.893 7.252 -11.232 1.00 95.50 95 TRP A N 1
ATOM 748 C CA . TRP A 1 95 ? 3.829 7.138 -12.693 1.00 95.50 95 TRP A CA 1
ATOM 749 C C . TRP A 1 95 ? 4.839 8.092 -13.379 1.00 95.50 95 TRP A C 1
ATOM 751 O O . TRP A 1 95 ? 4.992 9.234 -12.928 1.00 95.50 95 TRP A O 1
ATOM 761 N N . PRO A 1 96 ? 5.514 7.690 -14.481 1.00 96.38 96 PRO A N 1
ATOM 762 C CA . PRO A 1 96 ? 5.372 6.446 -15.259 1.00 96.38 96 PRO A CA 1
ATOM 763 C C . PRO A 1 96 ? 6.188 5.250 -14.739 1.00 96.38 96 PRO A C 1
ATOM 765 O O . PRO A 1 96 ? 6.229 4.206 -15.384 1.00 96.38 96 PRO A O 1
ATOM 768 N N . TYR A 1 97 ? 6.809 5.368 -13.570 1.00 97.44 97 TYR A N 1
ATOM 769 C CA . TYR A 1 97 ? 7.752 4.399 -13.011 1.00 97.44 97 TYR A CA 1
ATOM 770 C C . TYR A 1 97 ? 7.098 3.381 -12.064 1.00 97.44 97 TYR A C 1
ATOM 772 O O . TYR A 1 97 ? 7.692 2.954 -11.075 1.00 97.44 97 TYR A O 1
ATOM 780 N N . SER A 1 98 ? 5.856 2.972 -12.340 1.00 97.19 98 SER A N 1
ATOM 781 C CA . SER A 1 98 ? 5.105 2.081 -11.445 1.00 97.19 98 SER A CA 1
ATOM 782 C C . SER A 1 98 ? 5.807 0.740 -11.201 1.00 97.19 98 SER A C 1
ATOM 784 O O . SER A 1 98 ? 5.849 0.284 -10.064 1.00 97.19 98 SER A O 1
ATOM 786 N N . THR A 1 99 ? 6.420 0.132 -12.220 1.00 97.38 99 THR A N 1
ATOM 787 C CA . THR A 1 99 ? 7.172 -1.125 -12.052 1.00 97.38 99 THR A CA 1
ATOM 788 C C . THR A 1 99 ? 8.416 -0.934 -11.182 1.00 97.38 99 THR A C 1
ATOM 790 O O . THR A 1 99 ? 8.697 -1.761 -10.319 1.00 97.38 99 THR A O 1
ATOM 793 N N . GLN A 1 100 ? 9.144 0.170 -11.359 1.00 98.12 100 GLN A N 1
ATOM 794 C CA . GLN A 1 100 ? 10.297 0.530 -10.532 1.00 98.12 100 GLN A CA 1
ATOM 795 C C . GLN A 1 100 ? 9.879 0.755 -9.076 1.00 98.12 100 GLN A C 1
ATOM 797 O O . GLN A 1 100 ? 10.562 0.298 -8.166 1.00 98.12 100 GLN A O 1
ATOM 802 N N . HIS A 1 101 ? 8.733 1.401 -8.845 1.00 98.12 101 HIS A N 1
ATOM 803 C CA . HIS A 1 101 ? 8.206 1.599 -7.495 1.00 98.12 101 HIS A CA 1
ATOM 804 C C . HIS A 1 101 ? 7.869 0.264 -6.829 1.00 98.12 101 HIS A C 1
ATOM 806 O O . HIS A 1 101 ? 8.241 0.040 -5.680 1.00 98.12 101 HIS A O 1
ATOM 812 N N . LEU A 1 102 ? 7.231 -0.653 -7.561 1.00 98.31 102 LEU A N 1
ATOM 813 C CA . LEU A 1 102 ? 6.921 -1.984 -7.044 1.00 98.31 102 LEU A CA 1
ATOM 814 C C . LEU A 1 102 ? 8.190 -2.771 -6.693 1.00 98.31 102 LEU A C 1
ATOM 816 O O . LEU A 1 102 ? 8.220 -3.412 -5.648 1.00 98.31 102 LEU A O 1
ATOM 820 N N . ARG A 1 103 ? 9.247 -2.679 -7.509 1.00 98.19 103 ARG A N 1
ATOM 821 C CA . ARG A 1 103 ? 10.572 -3.260 -7.215 1.00 98.19 103 ARG A CA 1
ATOM 822 C C . ARG A 1 103 ? 11.205 -2.670 -5.960 1.00 98.19 103 ARG A C 1
ATOM 824 O O . ARG A 1 103 ? 11.712 -3.402 -5.112 1.00 98.19 103 ARG A O 1
ATOM 831 N N . LEU A 1 104 ? 11.150 -1.346 -5.824 1.00 97.81 104 LEU A N 1
ATOM 832 C CA . LEU A 1 104 ? 11.637 -0.651 -4.638 1.00 97.81 104 LEU A CA 1
ATOM 833 C C . LEU A 1 104 ? 10.904 -1.163 -3.389 1.00 97.81 104 LEU A C 1
ATOM 835 O O . LEU A 1 104 ? 11.537 -1.642 -2.455 1.00 97.81 104 LEU A O 1
ATOM 839 N N . ALA A 1 105 ? 9.572 -1.139 -3.391 1.00 97.56 105 ALA A N 1
ATOM 840 C CA . ALA A 1 105 ? 8.777 -1.482 -2.218 1.00 97.56 105 ALA A CA 1
ATOM 841 C C . ALA A 1 105 ? 8.756 -2.989 -1.890 1.00 97.56 105 ALA A C 1
ATOM 843 O O . ALA A 1 105 ? 8.862 -3.356 -0.723 1.00 97.56 105 ALA A O 1
ATOM 844 N N . PHE A 1 106 ? 8.602 -3.869 -2.883 1.00 98.25 106 PHE A N 1
ATOM 845 C CA . PHE A 1 106 ? 8.121 -5.239 -2.659 1.00 98.25 106 PHE A CA 1
ATOM 846 C C . PHE A 1 106 ? 9.102 -6.368 -3.003 1.00 98.25 106 PHE A C 1
ATOM 848 O O . PHE A 1 106 ? 8.703 -7.525 -2.900 1.00 98.25 106 PHE A O 1
ATOM 855 N N . HIS A 1 107 ? 10.357 -6.097 -3.383 1.00 97.50 107 HIS A N 1
ATOM 856 C CA . HIS A 1 107 ? 11.252 -7.168 -3.857 1.00 97.50 107 HIS A CA 1
ATOM 857 C C . HIS A 1 107 ? 11.513 -8.303 -2.848 1.00 97.50 107 HIS A C 1
ATOM 859 O O . HIS A 1 107 ? 11.718 -9.439 -3.265 1.00 97.50 107 HIS A O 1
ATOM 865 N N . ASP A 1 108 ? 11.437 -8.021 -1.542 1.00 96.81 108 ASP A N 1
ATOM 866 C CA . ASP A 1 108 ? 11.604 -9.012 -0.463 1.00 96.81 108 ASP A CA 1
ATOM 867 C C . ASP A 1 108 ? 10.272 -9.579 0.066 1.00 96.81 108 ASP A C 1
ATOM 869 O O . ASP A 1 108 ? 10.243 -10.328 1.046 1.00 96.81 108 ASP A O 1
ATOM 873 N N . VAL A 1 109 ? 9.142 -9.200 -0.536 1.00 98.44 109 VAL A N 1
ATOM 874 C CA . VAL A 1 109 ? 7.813 -9.624 -0.086 1.00 98.44 109 VAL A CA 1
ATOM 875 C C . VAL A 1 109 ? 7.390 -10.891 -0.833 1.00 98.44 109 VAL A C 1
ATOM 877 O O . VAL A 1 109 ? 7.523 -10.951 -2.058 1.00 98.44 109 VAL A O 1
ATOM 880 N N . PRO A 1 110 ? 6.834 -11.908 -0.143 1.00 98.50 110 PRO A N 1
ATOM 881 C CA . PRO A 1 110 ? 6.348 -13.115 -0.799 1.00 98.50 110 PRO A CA 1
ATOM 882 C C . PRO A 1 110 ? 5.370 -12.808 -1.939 1.00 98.50 110 PRO A C 1
ATOM 884 O O . PRO A 1 110 ? 4.414 -12.053 -1.761 1.00 98.50 110 PRO A O 1
ATOM 887 N N . GLU A 1 111 ? 5.559 -13.451 -3.098 1.00 98.31 111 GLU A N 1
ATOM 888 C CA . GLU A 1 111 ? 4.783 -13.179 -4.322 1.00 98.31 111 GLU A CA 1
ATOM 889 C C . GLU A 1 111 ? 3.266 -13.148 -4.080 1.00 98.31 111 GLU A C 1
ATOM 891 O O . GLU A 1 111 ? 2.566 -12.277 -4.596 1.00 98.31 111 GLU A O 1
ATOM 896 N N . HIS A 1 112 ? 2.741 -14.092 -3.297 1.00 98.56 112 HIS A N 1
ATOM 897 C CA . HIS A 1 112 ? 1.306 -14.187 -3.035 1.00 98.56 112 HIS A CA 1
ATOM 898 C C . HIS A 1 112 ? 0.754 -12.963 -2.277 1.00 98.56 112 HIS A C 1
ATOM 900 O O . HIS A 1 112 ? -0.370 -12.540 -2.546 1.00 98.56 112 HIS A O 1
ATOM 906 N N . GLU A 1 113 ? 1.548 -12.352 -1.393 1.00 98.69 113 GLU A N 1
ATOM 907 C CA . GLU A 1 113 ? 1.187 -11.118 -0.687 1.00 98.69 113 GLU A CA 1
ATOM 908 C C . GLU A 1 113 ? 1.267 -9.911 -1.623 1.00 98.69 113 GLU A C 1
ATOM 910 O O . GLU A 1 113 ? 0.359 -9.080 -1.632 1.00 98.69 113 GLU A O 1
ATOM 915 N N . VAL A 1 114 ? 2.305 -9.840 -2.468 1.00 98.56 114 VAL A N 1
ATOM 916 C CA . VAL A 1 114 ? 2.431 -8.792 -3.494 1.00 98.56 114 VAL A CA 1
ATOM 917 C C . VAL A 1 114 ? 1.229 -8.830 -4.433 1.00 98.56 114 VAL A C 1
ATOM 919 O O . VAL A 1 114 ? 0.591 -7.808 -4.663 1.00 98.56 114 VAL A O 1
ATOM 922 N N . ARG A 1 115 ? 0.846 -10.013 -4.926 1.00 98.12 115 ARG A N 1
ATOM 923 C CA . ARG A 1 115 ? -0.342 -10.182 -5.777 1.00 98.12 115 ARG A CA 1
ATOM 924 C C . ARG A 1 115 ? -1.620 -9.728 -5.081 1.00 98.12 115 ARG A C 1
ATOM 926 O O . ARG A 1 115 ? -2.451 -9.078 -5.718 1.00 98.12 115 ARG A O 1
ATOM 933 N N . ALA A 1 116 ? -1.777 -10.051 -3.797 1.00 98.50 116 ALA A N 1
ATOM 934 C CA . ALA A 1 116 ? -2.920 -9.601 -3.014 1.00 98.50 116 ALA A CA 1
ATOM 935 C C . ALA A 1 116 ? -2.955 -8.067 -2.929 1.00 98.50 116 ALA A C 1
ATOM 937 O O . ALA A 1 116 ? -3.950 -7.463 -3.327 1.00 98.50 116 ALA A O 1
ATOM 938 N N . MET A 1 117 ? -1.862 -7.432 -2.502 1.00 98.56 117 MET A N 1
ATOM 939 C CA . MET A 1 117 ? -1.819 -5.984 -2.277 1.00 98.56 117 MET A CA 1
ATOM 940 C C . MET A 1 117 ? -1.842 -5.158 -3.568 1.00 98.56 117 MET A C 1
ATOM 942 O O . MET A 1 117 ? -2.463 -4.100 -3.603 1.00 98.56 117 MET A O 1
ATOM 946 N N . VAL A 1 118 ? -1.192 -5.621 -4.638 1.00 97.69 118 VAL A N 1
ATOM 947 C CA . VAL A 1 118 ? -1.042 -4.856 -5.889 1.00 97.69 118 VAL A CA 1
ATOM 948 C C . VAL A 1 118 ? -2.275 -4.948 -6.790 1.00 97.69 118 VAL A C 1
ATOM 950 O O . VAL A 1 118 ? -2.528 -4.033 -7.569 1.00 97.69 118 VAL A O 1
ATOM 953 N N . GLY A 1 119 ? -3.083 -6.007 -6.674 1.00 97.25 119 GLY A N 1
ATOM 954 C CA . GLY A 1 119 ? -4.282 -6.143 -7.510 1.00 97.25 119 GLY A CA 1
ATOM 955 C C . GLY A 1 119 ? -5.411 -6.986 -6.927 1.00 97.25 119 GLY A C 1
ATOM 956 O O . GLY A 1 119 ? -6.575 -6.616 -7.074 1.00 97.25 119 GLY A O 1
ATOM 957 N N . GLY A 1 120 ? -5.109 -8.091 -6.240 1.00 98.19 120 GLY A N 1
ATOM 958 C CA . GLY A 1 120 ? -6.125 -9.044 -5.774 1.00 98.19 120 GLY A CA 1
ATOM 959 C C . GLY A 1 120 ? -7.148 -8.438 -4.808 1.00 98.19 120 GLY A C 1
ATOM 960 O O . GLY A 1 120 ? -8.352 -8.659 -4.948 1.00 98.19 120 GLY A O 1
ATOM 961 N N . ASN A 1 121 ? -6.694 -7.619 -3.861 1.00 98.44 121 ASN A N 1
ATOM 962 C CA . ASN A 1 121 ? -7.562 -6.957 -2.892 1.00 98.44 121 ASN A CA 1
ATOM 963 C C . ASN A 1 121 ? -8.477 -5.932 -3.561 1.00 98.44 121 ASN A C 1
ATOM 965 O O . ASN A 1 121 ? -9.677 -5.928 -3.290 1.00 98.44 121 ASN A O 1
ATOM 969 N N . ALA A 1 122 ? -7.941 -5.122 -4.480 1.00 97.81 122 ALA A N 1
ATOM 970 C CA . ALA A 1 122 ? -8.733 -4.171 -5.255 1.00 97.81 122 ALA A CA 1
ATOM 971 C C . ALA A 1 122 ? -9.772 -4.893 -6.121 1.00 97.81 122 ALA A C 1
ATOM 973 O O . ALA A 1 122 ? -10.943 -4.515 -6.117 1.00 97.81 122 ALA A O 1
ATOM 974 N N . ALA A 1 123 ? -9.385 -5.985 -6.785 1.00 98.25 123 ALA A N 1
ATOM 975 C CA . ALA A 1 123 ? -10.310 -6.797 -7.565 1.00 98.25 123 ALA A CA 1
ATOM 976 C C . ALA A 1 123 ? -11.463 -7.342 -6.717 1.00 98.25 123 ALA A C 1
ATOM 978 O O . ALA A 1 123 ? -12.625 -7.191 -7.089 1.00 98.25 123 ALA A O 1
ATOM 979 N N . ARG A 1 124 ? -11.164 -7.880 -5.531 1.00 97.62 124 ARG A N 1
ATOM 980 C CA . ARG A 1 124 ? -12.177 -8.359 -4.582 1.00 97.62 124 ARG A CA 1
ATOM 981 C C . ARG A 1 124 ? -13.099 -7.241 -4.087 1.00 97.62 124 ARG A C 1
ATOM 983 O O . ARG A 1 124 ? -14.301 -7.457 -3.971 1.00 97.62 124 ARG A O 1
ATOM 990 N N . VAL A 1 125 ? -12.551 -6.076 -3.740 1.00 97.69 125 VAL A N 1
ATOM 991 C CA . VAL A 1 125 ? -13.313 -4.954 -3.162 1.00 97.69 125 VAL A CA 1
ATOM 992 C C . VAL A 1 125 ? -14.228 -4.304 -4.200 1.00 97.69 125 VAL A C 1
ATOM 994 O O . VAL A 1 125 ? -15.367 -3.974 -3.874 1.00 97.69 125 VAL A O 1
ATOM 997 N N . TYR A 1 126 ? -13.751 -4.149 -5.437 1.00 97.50 126 TYR A N 1
ATOM 998 C CA . TYR A 1 126 ? -14.486 -3.482 -6.515 1.00 97.50 126 TYR A CA 1
ATOM 999 C C . TYR A 1 126 ? -15.245 -4.443 -7.442 1.00 97.50 126 TYR A C 1
ATOM 1001 O O . TYR A 1 126 ? -15.967 -3.989 -8.324 1.00 97.50 126 TYR A O 1
ATOM 1009 N N . GLY A 1 127 ? -15.125 -5.758 -7.231 1.00 97.81 127 GLY A N 1
ATOM 1010 C CA . GLY A 1 127 ? -15.838 -6.773 -8.008 1.00 97.81 127 GLY A CA 1
ATOM 1011 C C . GLY A 1 127 ? -15.297 -6.957 -9.427 1.00 97.81 127 GLY A C 1
ATOM 1012 O O . GLY A 1 127 ? -16.074 -7.235 -10.338 1.00 97.81 127 GLY A O 1
ATOM 1013 N N . PHE A 1 128 ? -13.989 -6.784 -9.633 1.00 98.00 128 PHE A N 1
ATOM 1014 C CA . PHE A 1 128 ? -13.369 -7.040 -10.932 1.00 98.00 128 PHE A CA 1
ATOM 1015 C C . PHE A 1 128 ? -13.225 -8.541 -11.201 1.00 98.00 128 PHE A C 1
ATOM 1017 O O . PHE A 1 128 ? -12.796 -9.305 -10.336 1.00 98.00 128 PHE A O 1
ATOM 1024 N N . ASP A 1 129 ? -13.530 -8.936 -12.436 1.00 98.06 129 ASP A N 1
ATOM 1025 C CA . ASP A 1 129 ? -13.292 -10.284 -12.945 1.00 98.06 129 ASP A CA 1
ATOM 1026 C C . ASP A 1 129 ? -11.806 -10.451 -13.302 1.00 98.06 129 ASP A C 1
ATOM 1028 O O . ASP A 1 129 ? -11.308 -9.884 -14.279 1.00 98.06 129 ASP A O 1
ATOM 1032 N N . LEU A 1 130 ? -11.084 -11.215 -12.480 1.00 96.88 130 LEU A N 1
ATOM 1033 C CA . LEU A 1 130 ? -9.659 -11.466 -12.682 1.00 96.88 130 LEU A CA 1
ATOM 1034 C C . LEU A 1 130 ? -9.375 -12.347 -13.902 1.00 96.88 130 LEU A C 1
ATOM 1036 O O . LEU A 1 130 ? -8.328 -12.162 -14.520 1.00 96.88 130 LEU A O 1
ATOM 1040 N N . ASP A 1 131 ? -10.288 -13.239 -14.289 1.00 97.81 131 ASP A N 1
ATOM 1041 C CA . ASP A 1 131 ? -10.108 -14.078 -15.476 1.00 97.81 131 ASP A CA 1
ATOM 1042 C C . ASP A 1 131 ? -10.220 -13.223 -16.742 1.00 97.81 131 ASP A C 1
ATOM 1044 O O . ASP A 1 131 ? -9.406 -13.341 -17.661 1.00 97.81 131 ASP A O 1
ATOM 1048 N N . ALA A 1 132 ? -11.166 -12.279 -16.757 1.00 98.12 132 ALA A N 1
ATOM 1049 C CA . ALA A 1 132 ? -11.295 -11.308 -17.840 1.00 98.12 132 ALA A CA 1
ATOM 1050 C C . ALA A 1 132 ? -10.096 -10.342 -17.922 1.00 98.12 132 ALA A C 1
ATOM 1052 O O . ALA A 1 132 ? -9.701 -9.936 -19.019 1.00 98.12 132 ALA A O 1
ATOM 1053 N N . LEU A 1 133 ? -9.498 -9.971 -16.783 1.00 97.12 133 LEU A N 1
ATOM 1054 C CA . LEU A 1 133 ? -8.334 -9.077 -16.733 1.00 97.12 133 LEU A CA 1
ATOM 1055 C C . LEU A 1 133 ? -7.000 -9.788 -16.996 1.00 97.12 133 LEU A C 1
ATOM 1057 O O . LEU A 1 133 ? -6.041 -9.123 -17.393 1.00 97.12 133 LEU A O 1
ATOM 1061 N N . ALA A 1 134 ? -6.917 -11.109 -16.819 1.00 96.69 134 ALA A N 1
ATOM 1062 C CA . ALA A 1 134 ? -5.668 -11.863 -16.926 1.00 96.69 134 ALA A CA 1
ATOM 1063 C C . ALA A 1 134 ? -4.902 -11.632 -18.248 1.00 96.69 134 ALA A C 1
ATOM 1065 O O . ALA A 1 134 ? -3.693 -11.391 -18.179 1.00 96.69 134 ALA A O 1
ATOM 1066 N N . PRO A 1 135 ? -5.535 -11.603 -19.444 1.00 98.12 135 PRO A N 1
ATOM 1067 C CA . PRO A 1 135 ? -4.819 -11.328 -20.692 1.00 98.12 135 PRO A CA 1
ATOM 1068 C C . PRO A 1 135 ? -4.230 -9.911 -20.758 1.00 98.12 135 PRO A C 1
ATOM 1070 O O . PRO A 1 135 ? -3.165 -9.707 -21.340 1.00 98.12 135 PRO A O 1
ATOM 1073 N N . LEU A 1 136 ? -4.906 -8.923 -20.161 1.00 97.38 136 LEU A N 1
ATOM 1074 C CA . LEU A 1 136 ? -4.424 -7.540 -20.105 1.00 97.38 136 LEU A CA 1
ATOM 1075 C C . LEU A 1 136 ? -3.285 -7.400 -19.096 1.00 97.38 136 LEU A C 1
ATOM 1077 O O . LEU A 1 136 ? -2.272 -6.780 -19.411 1.00 97.38 136 LEU A O 1
ATOM 1081 N N . ALA A 1 137 ? -3.420 -8.019 -17.923 1.00 95.56 137 ALA A N 1
ATOM 1082 C CA . ALA A 1 137 ? -2.367 -8.060 -16.918 1.00 95.56 137 ALA A CA 1
ATOM 1083 C C . ALA A 1 137 ? -1.102 -8.740 -17.463 1.00 95.56 137 ALA A C 1
ATOM 1085 O O . ALA A 1 137 ? -0.012 -8.219 -17.272 1.00 95.56 137 ALA A O 1
ATOM 1086 N N . ALA A 1 138 ? -1.239 -9.836 -18.218 1.00 96.00 138 ALA A N 1
ATOM 1087 C CA . ALA A 1 138 ? -0.108 -10.506 -18.862 1.00 96.00 138 ALA A CA 1
ATOM 1088 C C . ALA A 1 138 ? 0.579 -9.646 -19.937 1.00 96.00 138 ALA A C 1
ATOM 1090 O O . ALA A 1 138 ? 1.765 -9.822 -20.199 1.00 96.00 138 ALA A O 1
ATOM 1091 N N . ARG A 1 139 ? -0.161 -8.733 -20.582 1.00 97.25 139 ARG A N 1
ATOM 1092 C CA . ARG A 1 139 ? 0.368 -7.862 -21.639 1.00 97.25 139 ARG A CA 1
ATOM 1093 C C . ARG A 1 139 ? 0.995 -6.572 -21.108 1.00 97.25 139 ARG A C 1
ATOM 1095 O O . ARG A 1 139 ? 1.941 -6.081 -21.716 1.00 97.25 139 ARG A O 1
ATOM 1102 N N . PHE A 1 140 ? 0.423 -5.988 -20.059 1.00 95.19 140 PHE A N 1
ATOM 1103 C CA . PHE A 1 140 ? 0.750 -4.628 -19.613 1.00 95.19 140 PHE A CA 1
ATOM 1104 C C . PHE A 1 140 ? 1.221 -4.538 -18.160 1.00 95.19 140 PHE A C 1
ATOM 1106 O O . PHE A 1 140 ? 1.809 -3.528 -17.783 1.00 95.19 140 PHE A O 1
ATOM 1113 N N . GLY A 1 141 ? 0.920 -5.539 -17.334 1.00 94.06 141 GLY A N 1
ATOM 1114 C CA . GLY A 1 141 ? 1.311 -5.561 -15.932 1.00 94.06 141 GLY A CA 1
ATOM 1115 C C . GLY A 1 141 ? 2.751 -6.048 -15.744 1.00 94.06 141 GLY A C 1
ATOM 1116 O O . GLY A 1 141 ? 3.266 -6.779 -16.590 1.00 94.06 141 GLY A O 1
ATOM 1117 N N . PRO A 1 142 ? 3.397 -5.678 -14.627 1.00 96.19 142 PRO A N 1
ATOM 1118 C CA . PRO A 1 142 ? 4.690 -6.234 -14.262 1.00 96.19 142 PRO A CA 1
ATOM 1119 C C . PRO A 1 142 ? 4.554 -7.708 -13.873 1.00 96.19 142 PRO A C 1
ATOM 1121 O O . PRO A 1 142 ? 3.552 -8.141 -13.292 1.00 96.19 142 PRO A O 1
ATOM 1124 N N . THR A 1 143 ? 5.591 -8.484 -14.151 1.00 96.94 143 THR A N 1
ATOM 1125 C CA . THR A 1 143 ? 5.693 -9.875 -13.717 1.00 96.94 143 THR A CA 1
ATOM 1126 C C . THR A 1 143 ? 6.211 -9.961 -12.276 1.00 96.94 143 THR A C 1
ATOM 1128 O O . THR A 1 143 ? 6.968 -9.094 -11.834 1.00 96.94 143 THR A O 1
ATOM 1131 N N . PRO A 1 144 ? 5.880 -11.029 -11.525 1.00 96.56 144 PRO A N 1
ATOM 1132 C CA . PRO A 1 144 ? 6.478 -11.257 -10.208 1.00 96.56 144 PRO A CA 1
ATOM 1133 C C . PRO A 1 144 ? 8.006 -11.294 -10.237 1.00 96.56 144 PRO A C 1
ATOM 1135 O O . PRO A 1 144 ? 8.641 -10.763 -9.335 1.00 96.56 144 PRO A O 1
ATOM 1138 N N . ALA A 1 145 ? 8.584 -11.877 -11.294 1.00 97.50 145 ALA A N 1
ATOM 1139 C CA . ALA A 1 145 ? 10.028 -11.965 -11.469 1.00 97.50 145 ALA A CA 1
ATOM 1140 C C . ALA A 1 145 ? 10.675 -10.581 -11.622 1.00 97.50 145 ALA A C 1
ATOM 1142 O O . ALA A 1 145 ? 11.750 -10.353 -11.079 1.00 97.50 145 ALA A O 1
ATOM 1143 N N . GLU A 1 146 ? 10.019 -9.643 -12.313 1.00 97.62 146 GLU A N 1
ATOM 1144 C CA . GLU A 1 146 ? 10.485 -8.255 -12.372 1.00 97.62 146 GLU A CA 1
ATOM 1145 C C . GLU A 1 146 ? 10.394 -7.582 -11.005 1.00 97.62 146 GLU A C 1
ATOM 1147 O O . GLU A 1 146 ? 11.350 -6.932 -10.599 1.00 97.62 146 GLU A O 1
ATOM 1152 N N . VAL A 1 147 ? 9.278 -7.753 -10.284 1.00 98.19 147 VAL A N 1
ATOM 1153 C CA . VAL A 1 147 ? 9.062 -7.124 -8.968 1.00 98.19 147 VAL A CA 1
ATOM 1154 C C . VAL A 1 147 ? 10.040 -7.649 -7.913 1.00 98.19 147 VAL A C 1
ATOM 1156 O O . VAL A 1 147 ? 10.477 -6.874 -7.069 1.00 98.19 147 VAL A O 1
ATOM 1159 N N . SER A 1 148 ? 10.436 -8.924 -7.980 1.00 97.81 148 SER A N 1
ATOM 1160 C CA . SER A 1 148 ? 11.401 -9.530 -7.049 1.00 97.81 148 SER A CA 1
ATOM 1161 C C . SER A 1 148 ? 12.846 -9.057 -7.233 1.00 97.81 148 SER A C 1
ATOM 1163 O O . SER A 1 148 ? 13.713 -9.419 -6.443 1.00 97.81 148 SER A O 1
ATOM 1165 N N . VAL A 1 149 ? 13.141 -8.285 -8.283 1.00 98.00 149 VAL A N 1
ATOM 1166 C CA . VAL A 1 149 ? 14.482 -7.734 -8.505 1.00 98.00 149 VAL A CA 1
ATOM 1167 C C . VAL A 1 149 ? 14.564 -6.371 -7.814 1.00 98.00 149 VAL A C 1
ATOM 1169 O O . VAL A 1 149 ? 13.831 -5.463 -8.225 1.00 98.00 149 VAL A O 1
ATOM 1172 N N . PRO A 1 150 ? 15.453 -6.180 -6.819 1.00 96.81 150 PRO A N 1
ATOM 1173 C CA . PRO A 1 150 ? 15.600 -4.897 -6.138 1.00 96.81 150 PRO A CA 1
ATOM 1174 C C . PRO A 1 150 ? 15.910 -3.767 -7.1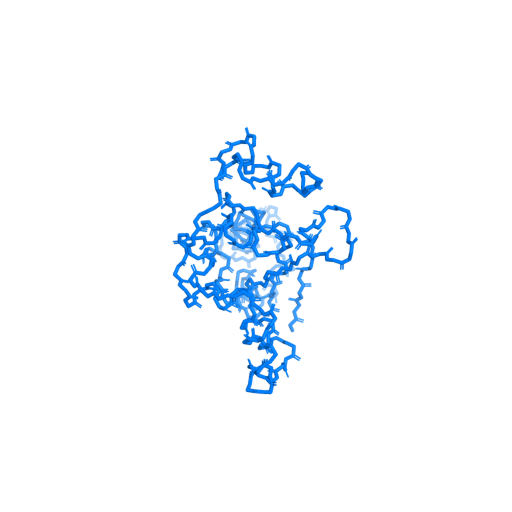24 1.00 96.81 150 PRO A C 1
ATOM 1176 O O . PRO A 1 150 ? 16.444 -3.989 -8.215 1.00 96.81 150 PRO A O 1
ATOM 1179 N N . LEU A 1 151 ? 15.527 -2.548 -6.755 1.00 96.81 151 LEU A N 1
ATOM 1180 C CA . LEU A 1 151 ? 15.930 -1.330 -7.450 1.00 96.81 151 LEU A CA 1
ATOM 1181 C C . LEU A 1 151 ? 16.991 -0.637 -6.599 1.00 96.81 151 LEU A C 1
ATOM 1183 O O . LEU A 1 151 ? 16.672 -0.169 -5.506 1.00 96.81 151 LEU A O 1
ATOM 1187 N N . ASP A 1 152 ? 18.224 -0.587 -7.094 1.00 95.19 152 ASP A N 1
ATOM 1188 C CA . ASP A 1 152 ? 19.315 0.095 -6.404 1.00 95.19 152 ASP A CA 1
ATOM 1189 C C . ASP A 1 152 ? 19.085 1.613 -6.397 1.00 95.19 152 ASP A C 1
ATOM 1191 O O . ASP A 1 152 ? 18.485 2.176 -7.316 1.00 95.19 152 ASP A O 1
ATOM 1195 N N . ALA A 1 153 ? 19.573 2.297 -5.359 1.00 95.38 153 ALA A N 1
ATOM 1196 C CA . ALA A 1 153 ? 19.373 3.739 -5.186 1.00 95.38 153 ALA A CA 1
ATOM 1197 C C . ALA A 1 153 ? 19.910 4.568 -6.371 1.00 95.38 153 ALA A C 1
ATOM 1199 O O . ALA A 1 153 ? 19.307 5.577 -6.751 1.00 95.38 153 ALA A O 1
ATOM 1200 N N . ASP A 1 154 ? 21.008 4.116 -6.980 1.00 95.94 154 ASP A N 1
ATOM 1201 C CA . ASP A 1 154 ? 21.623 4.748 -8.152 1.00 95.94 154 ASP A CA 1
ATOM 1202 C C . ASP A 1 154 ? 20.786 4.570 -9.432 1.00 95.94 154 ASP A C 1
ATOM 1204 O O . ASP A 1 154 ? 20.860 5.405 -10.334 1.00 95.94 154 ASP A O 1
ATOM 1208 N N . ASP A 1 155 ? 19.934 3.541 -9.485 1.00 96.69 155 ASP A N 1
ATOM 1209 C CA . ASP A 1 155 ? 19.043 3.249 -10.615 1.00 96.69 155 ASP A CA 1
ATOM 1210 C C . ASP A 1 155 ? 17.685 3.967 -10.511 1.00 96.69 155 ASP A C 1
ATOM 1212 O O . ASP A 1 155 ? 16.845 3.855 -11.412 1.00 96.69 155 ASP A O 1
ATOM 1216 N N . ILE A 1 156 ? 17.436 4.711 -9.426 1.00 97.69 156 ILE A N 1
ATOM 1217 C CA . ILE A 1 156 ? 16.215 5.508 -9.260 1.00 97.69 156 ILE A CA 1
ATOM 1218 C C . ILE A 1 156 ? 16.263 6.722 -10.209 1.00 97.69 156 ILE A C 1
ATOM 1220 O O . ILE A 1 156 ? 17.132 7.590 -10.031 1.00 97.69 156 ILE A O 1
ATOM 1224 N N . PRO A 1 157 ? 15.314 6.847 -11.167 1.00 96.44 157 PRO A N 1
ATOM 1225 C CA . PRO A 1 157 ? 15.290 7.956 -12.122 1.00 96.44 157 PRO A CA 1
ATOM 1226 C C . PRO A 1 157 ? 15.134 9.314 -11.430 1.00 96.44 157 PRO A C 1
ATOM 1228 O O . PRO A 1 157 ? 14.271 9.477 -10.566 1.00 96.44 157 PRO A O 1
ATOM 1231 N N . ASP A 1 158 ? 15.923 10.313 -11.824 1.00 96.88 158 ASP A N 1
ATOM 1232 C CA . ASP A 1 158 ? 15.924 11.630 -11.164 1.00 96.88 158 ASP A CA 1
ATOM 1233 C C . ASP A 1 158 ? 14.580 12.367 -11.268 1.00 96.88 158 ASP A C 1
ATOM 1235 O O . ASP A 1 158 ? 14.153 13.040 -10.331 1.00 96.88 158 ASP A O 1
ATOM 1239 N N . ASP A 1 159 ? 13.868 12.214 -12.382 1.00 96.19 159 ASP A N 1
ATOM 1240 C CA . ASP A 1 159 ? 12.546 12.811 -12.595 1.00 96.19 159 ASP A CA 1
ATOM 1241 C C . ASP A 1 159 ? 11.434 12.134 -11.771 1.00 96.19 159 ASP A C 1
ATOM 1243 O O . ASP A 1 159 ? 10.351 12.702 -11.604 1.00 96.19 159 ASP A O 1
ATOM 1247 N N . SER A 1 160 ? 11.707 10.954 -11.205 1.00 96.69 160 SER A N 1
ATOM 1248 C CA . SER A 1 160 ? 10.803 10.243 -10.297 1.00 96.69 160 SER A CA 1
ATOM 1249 C C . SER A 1 160 ? 10.856 10.763 -8.854 1.00 96.69 160 SER A C 1
ATOM 1251 O O . SER A 1 160 ? 9.947 10.480 -8.077 1.00 96.69 160 SER A O 1
ATOM 1253 N N . LEU A 1 161 ? 11.857 11.576 -8.489 1.00 97.19 161 LEU A N 1
ATOM 1254 C CA . LEU A 1 161 ? 12.110 12.028 -7.108 1.00 97.19 161 LEU A CA 1
ATOM 1255 C C . LEU A 1 161 ? 11.066 13.001 -6.544 1.00 97.19 161 LEU A C 1
ATOM 1257 O O . LEU A 1 161 ? 11.077 13.309 -5.356 1.00 97.19 161 LEU A O 1
ATOM 1261 N N . ARG A 1 162 ? 10.130 13.458 -7.377 1.00 95.75 162 ARG A N 1
ATOM 1262 C CA . ARG A 1 162 ? 8.891 14.108 -6.924 1.00 95.75 162 ARG A CA 1
ATOM 1263 C C . ARG A 1 162 ? 8.002 13.171 -6.095 1.00 95.75 162 ARG A C 1
ATOM 1265 O O . ARG A 1 162 ? 7.232 13.645 -5.268 1.00 95.75 162 ARG A O 1
ATOM 1272 N N . CYS A 1 163 ? 8.130 11.859 -6.302 1.00 97.38 163 CYS A N 1
ATOM 1273 C CA . CYS A 1 163 ? 7.459 10.841 -5.509 1.00 97.38 163 CYS A CA 1
ATOM 1274 C C . CYS A 1 163 ? 8.214 10.608 -4.194 1.00 97.38 163 CYS A C 1
ATOM 1276 O O . CYS A 1 163 ? 9.394 10.233 -4.226 1.00 97.38 163 CYS A O 1
ATOM 1278 N N . PRO A 1 164 ? 7.546 10.743 -3.032 1.00 95.56 164 PRO A N 1
ATOM 1279 C CA . PRO A 1 164 ? 8.182 10.562 -1.732 1.00 95.56 164 PRO A CA 1
ATOM 1280 C C . PRO A 1 164 ? 8.848 9.195 -1.555 1.00 95.56 164 PRO A C 1
ATOM 1282 O O . PRO A 1 164 ? 9.892 9.108 -0.920 1.00 95.56 164 PRO A O 1
ATOM 1285 N N . ALA A 1 165 ? 8.288 8.128 -2.134 1.00 96.62 165 ALA A N 1
ATOM 1286 C CA . ALA A 1 165 ? 8.871 6.793 -2.017 1.00 96.62 165 ALA A CA 1
ATOM 1287 C C . ALA A 1 165 ? 10.204 6.655 -2.758 1.00 96.62 165 ALA A C 1
ATOM 1289 O O . ALA A 1 165 ? 11.140 6.084 -2.205 1.00 96.62 165 ALA A O 1
ATOM 1290 N N . PHE A 1 166 ? 10.322 7.221 -3.963 1.00 97.81 166 PHE A N 1
ATOM 1291 C CA . PHE A 1 166 ? 11.591 7.232 -4.694 1.00 97.81 166 PHE A CA 1
ATOM 1292 C C . PHE A 1 166 ? 12.622 8.145 -4.030 1.00 97.81 166 PHE A C 1
ATOM 1294 O O . PHE A 1 166 ? 13.783 7.762 -3.914 1.00 97.81 166 PHE A O 1
ATOM 1301 N N . ALA A 1 167 ? 12.203 9.315 -3.535 1.00 97.12 167 ALA A N 1
ATOM 1302 C CA . ALA A 1 167 ? 13.087 10.204 -2.783 1.00 97.12 167 ALA A CA 1
ATOM 1303 C C . ALA A 1 167 ? 13.633 9.533 -1.509 1.00 97.12 167 ALA A C 1
ATOM 1305 O O . ALA A 1 167 ? 14.836 9.598 -1.253 1.00 97.12 167 ALA A O 1
ATOM 1306 N N . SER A 1 168 ? 12.776 8.846 -0.744 1.00 95.25 168 SER A N 1
ATOM 1307 C CA . SER A 1 168 ? 13.192 8.053 0.419 1.00 95.25 168 SER A CA 1
ATOM 1308 C C . SER A 1 168 ? 14.166 6.942 0.026 1.00 95.25 168 SER A C 1
ATOM 1310 O O . SER A 1 168 ? 15.239 6.853 0.615 1.00 95.25 168 SER A O 1
ATOM 1312 N N . GLY A 1 169 ? 13.854 6.156 -1.010 1.00 95.50 169 GLY A N 1
ATOM 1313 C CA . GLY A 1 169 ? 14.741 5.086 -1.477 1.00 95.50 169 GLY A CA 1
ATOM 1314 C C . GLY A 1 169 ? 16.120 5.594 -1.914 1.00 95.50 169 GLY A C 1
ATOM 1315 O O . GLY A 1 169 ? 17.133 4.980 -1.594 1.00 95.50 169 GLY A O 1
ATOM 1316 N N . LYS A 1 170 ? 16.183 6.753 -2.587 1.00 96.50 170 LYS A N 1
ATOM 1317 C CA . LYS A 1 170 ? 17.448 7.315 -3.084 1.00 96.50 170 LYS A CA 1
ATOM 1318 C C . LYS A 1 170 ? 18.327 7.899 -1.982 1.00 96.50 170 LYS A C 1
ATOM 1320 O O . LYS A 1 170 ? 19.545 7.760 -2.036 1.00 96.50 170 LYS A O 1
ATOM 1325 N N . TYR A 1 171 ? 17.728 8.592 -1.014 1.00 95.19 171 TYR A N 1
ATOM 1326 C CA . TYR A 1 171 ? 18.485 9.420 -0.068 1.00 95.19 171 TYR A CA 1
ATOM 1327 C C . TYR A 1 171 ? 18.495 8.909 1.371 1.00 95.19 171 TYR A C 1
ATOM 1329 O O . TYR A 1 171 ? 19.386 9.290 2.127 1.00 95.19 171 TYR A O 1
ATOM 1337 N N . LEU A 1 172 ? 17.520 8.088 1.765 1.00 89.56 172 LEU A N 1
ATOM 1338 C CA . LEU A 1 172 ? 17.399 7.579 3.135 1.00 89.56 172 LEU A CA 1
ATOM 1339 C C . LEU A 1 172 ? 17.818 6.110 3.255 1.00 89.56 172 LEU A C 1
ATOM 1341 O O . LEU A 1 172 ? 18.175 5.686 4.350 1.00 89.56 172 LEU A O 1
ATOM 1345 N N . GLY A 1 173 ? 17.858 5.368 2.142 1.00 74.81 173 GLY A N 1
ATOM 1346 C CA . GLY A 1 173 ? 18.298 3.969 2.124 1.00 74.81 173 GLY A CA 1
ATOM 1347 C C . GLY A 1 173 ? 17.324 3.009 2.811 1.00 74.81 173 GLY A C 1
ATOM 1348 O O . GLY A 1 173 ? 17.750 1.952 3.277 1.00 74.81 173 GLY A O 1
ATOM 1349 N N . ASP A 1 174 ? 16.051 3.402 2.891 1.00 62.72 174 ASP A N 1
ATOM 1350 C CA . ASP A 1 174 ? 14.945 2.547 3.335 1.00 62.72 174 ASP A CA 1
ATOM 1351 C C . ASP A 1 174 ? 14.714 1.403 2.346 1.00 62.72 174 ASP A C 1
ATOM 1353 O O . ASP A 1 174 ? 14.693 1.703 1.129 1.00 62.72 174 ASP A O 1
#

Sequence (174 aa):
QFVFTEQGTAWLPEEITRLDYYHLRLGGSGAASGSQEARFGEALGRLSLKPSEYWARQCQLGSSFIRRAEVPLREAVGIERIMWGSDFPHLEGCWPYSTQHLRLAFHDVPEHEVRAMVGGNAARVYGFDLDALAPLAARFGPTPAEVSVPLDADDIPDDSLRCPAFASGKYLGD

Secondary structure (DSSP, 8-state):
-EEEEEE-STHHHHHHHHHHHHHHHHHSTTPPTTSHHHHH-HHHHT-SS-HHHHHHHHEEEEEET--GGGGGGHHHH-GGGEEEE--TT-TTS-TT-HHHHHHHHHTTS-HHHHHIIIIIHHHHHHT--HHHHHHHHHHHSPPHHHHTS---GGGS-GGGTTSHHHHHHHHT--

Radius of gyration: 19.46 Å; chains: 1; bounding box: 44×29×61 Å

Foldseek 3Di:
DEEDAPDEQVVPLVVLVVQQVLLPCQQHPNDDPPDVSPVPSVVSVPDPDGSVVCQVPDYAYAHFLYAQVNLVCCVSSPLLRAAYDQPPPDQQGQPPPVLLSLLARDLPPPLVSSCNRHPVSVCVVVVNDCVVCVVVCVVPNDDNVSSNHHQQLVNQDPSSCSHVRNVCVNPVVD

pLDDT: mean 92.35, std 10.26, range [57.56, 98.69]